Protein AF-A0A0T5PBB6-F1 (afdb_monomer_lite)

Radius of gyration: 17.03 Å; chains: 1; bounding box: 36×20×50 Å

Secondary structure (DSSP, 8-state):
-PPPHHHHHHHHHHHHHHHHHHHHHHHHHHHS-TT-HHHHHHHHHHHHHHHHHHHHHHHHHHHHHHHHHHHTT-

Sequence (74 aa):
MPKTISDIQTEAVYLAALIDGADLLADRATCGDSNDPEFQQARNSLPAIFADMRRRATELANDLETMDKKGGEA

Organism: NCBI:txid540747

Structure (mmCIF, N/CA/C/O backbone):
data_AF-A0A0T5PBB6-F1
#
_entry.id   AF-A0A0T5PBB6-F1
#
loop_
_atom_site.group_PDB
_atom_site.id
_atom_site.type_symbol
_atom_site.label_atom_id
_atom_site.label_alt_id
_atom_site.label_comp_id
_atom_site.label_asym_id
_atom_site.label_entity_id
_atom_site.label_seq_id
_atom_site.pdbx_PDB_ins_code
_atom_site.Cartn_x
_atom_site.Cartn_y
_atom_site.Cartn_z
_atom_site.occupancy
_atom_site.B_iso_or_equiv
_atom_site.auth_seq_id
_atom_site.auth_comp_id
_atom_site.auth_asym_id
_atom_site.auth_atom_id
_atom_site.pdbx_PDB_model_num
ATOM 1 N N . MET A 1 1 ? -7.547 13.012 18.456 1.00 59.19 1 MET A N 1
ATOM 2 C CA . MET A 1 1 ? -8.819 12.262 18.557 1.00 59.19 1 MET A CA 1
ATOM 3 C C . MET A 1 1 ? -8.559 10.827 18.123 1.00 59.19 1 MET A C 1
ATOM 5 O O . MET A 1 1 ? -7.661 10.651 17.306 1.00 59.19 1 MET A O 1
ATOM 9 N N . PRO A 1 2 ? -9.264 9.818 18.663 1.00 76.94 2 PRO A N 1
ATOM 10 C CA . PRO A 1 2 ? -9.235 8.465 18.104 1.00 76.94 2 PRO A CA 1
ATOM 11 C C . PRO A 1 2 ? -9.711 8.495 16.645 1.00 76.94 2 PRO A C 1
ATOM 13 O O . PRO A 1 2 ? -10.619 9.269 16.340 1.00 76.94 2 PRO A O 1
ATOM 16 N N . LYS A 1 3 ? -9.119 7.674 15.769 1.00 83.50 3 LYS A N 1
ATOM 17 C CA . LYS A 1 3 ? -9.643 7.474 14.412 1.00 83.50 3 LYS A CA 1
ATOM 18 C C . LYS A 1 3 ? -11.053 6.882 14.479 1.00 83.50 3 LYS A C 1
ATOM 20 O O . LYS A 1 3 ? -11.369 6.097 15.375 1.00 83.50 3 LYS A O 1
ATOM 25 N N . THR A 1 4 ? -11.902 7.285 13.546 1.00 88.38 4 THR A N 1
ATOM 26 C CA . THR A 1 4 ? -13.254 6.756 13.359 1.00 88.38 4 THR A CA 1
ATOM 27 C C . THR A 1 4 ? -13.239 5.562 12.405 1.00 88.38 4 THR A C 1
ATOM 29 O O . THR A 1 4 ? -12.287 5.366 11.653 1.00 88.38 4 THR A O 1
ATOM 32 N N . ILE A 1 5 ? -14.330 4.789 12.365 1.00 88.75 5 ILE A N 1
ATOM 33 C CA . ILE A 1 5 ? -14.501 3.701 11.381 1.00 88.75 5 ILE A CA 1
ATOM 34 C C . ILE A 1 5 ? -14.355 4.226 9.941 1.00 88.75 5 ILE A C 1
ATOM 36 O O . ILE A 1 5 ? -13.764 3.555 9.098 1.00 88.75 5 ILE A O 1
ATOM 40 N N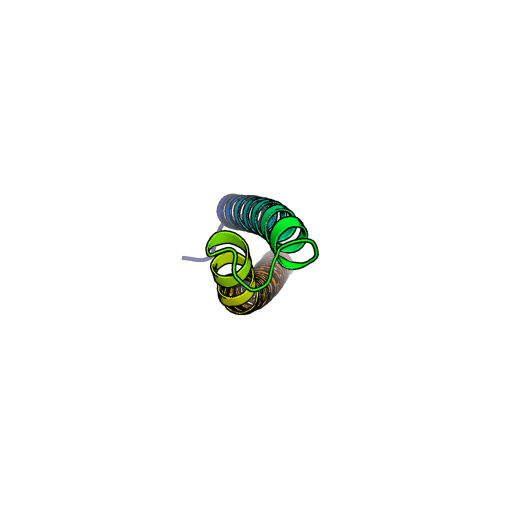 . SER A 1 6 ? -14.850 5.436 9.662 1.00 91.19 6 SER A N 1
ATOM 41 C CA . SER A 1 6 ? -14.745 6.052 8.334 1.00 91.19 6 SER A CA 1
ATOM 42 C C . SER A 1 6 ? -13.293 6.347 7.939 1.00 91.19 6 SER A C 1
ATOM 44 O O . SER A 1 6 ? -12.946 6.240 6.762 1.00 91.19 6 SER A O 1
ATOM 46 N N . ASP A 1 7 ? -12.437 6.695 8.905 1.00 90.25 7 ASP A N 1
ATOM 47 C CA . ASP A 1 7 ? -11.010 6.930 8.654 1.00 90.25 7 ASP A CA 1
ATOM 48 C C . ASP A 1 7 ? -10.315 5.617 8.260 1.00 90.25 7 ASP A C 1
ATOM 50 O O . ASP A 1 7 ? -9.606 5.563 7.257 1.00 90.25 7 ASP A O 1
ATOM 54 N N . ILE A 1 8 ? -10.613 4.527 8.976 1.00 91.44 8 ILE A N 1
ATOM 55 C CA . ILE A 1 8 ? -10.101 3.175 8.691 1.00 91.44 8 ILE A CA 1
ATOM 56 C C . ILE A 1 8 ? -10.544 2.683 7.310 1.00 91.44 8 ILE A C 1
ATOM 58 O O . ILE A 1 8 ? -9.742 2.142 6.551 1.00 91.44 8 ILE A O 1
ATOM 62 N N . GLN A 1 9 ? -11.812 2.895 6.949 1.00 90.81 9 GLN A N 1
ATOM 63 C CA . GLN A 1 9 ? -12.322 2.541 5.621 1.00 90.81 9 GLN A CA 1
ATOM 64 C C . GLN A 1 9 ? -11.606 3.319 4.513 1.00 90.81 9 GLN A C 1
ATOM 66 O O . GLN A 1 9 ? -11.247 2.742 3.488 1.00 90.81 9 GLN A O 1
ATOM 71 N N . THR A 1 10 ? -11.354 4.611 4.732 1.00 93.44 10 THR A N 1
ATOM 72 C CA . THR A 1 10 ? -10.621 5.454 3.777 1.00 93.44 10 THR A CA 1
ATOM 73 C C . THR A 1 10 ? -9.188 4.957 3.589 1.00 93.44 10 THR A C 1
ATOM 75 O O . THR A 1 10 ? -8.708 4.862 2.460 1.00 93.44 10 THR A O 1
ATOM 78 N N . GLU A 1 11 ? -8.512 4.580 4.676 1.00 91.31 11 GLU A N 1
ATOM 79 C CA . GLU A 1 11 ? -7.158 4.020 4.622 1.00 91.31 11 GLU A CA 1
ATOM 80 C C . GLU A 1 11 ? -7.110 2.661 3.921 1.00 91.31 11 GLU A C 1
ATOM 82 O O . GLU A 1 11 ? -6.204 2.424 3.121 1.00 91.31 11 GLU A O 1
ATOM 87 N N . ALA A 1 12 ? -8.101 1.797 4.151 1.00 92.00 12 ALA A N 1
ATOM 88 C CA . ALA A 1 12 ? -8.213 0.515 3.461 1.00 92.00 12 ALA A CA 1
ATOM 89 C C . ALA A 1 12 ? -8.424 0.692 1.947 1.00 92.00 12 ALA A C 1
ATOM 91 O O . ALA A 1 12 ? -7.757 0.027 1.154 1.00 92.00 12 ALA A O 1
ATOM 92 N N . VAL A 1 13 ? -9.295 1.621 1.535 1.00 93.94 13 VAL A N 1
ATOM 93 C CA . VAL A 1 13 ? -9.512 1.956 0.115 1.00 93.94 13 VAL A CA 1
ATOM 94 C C . VAL A 1 13 ? -8.239 2.516 -0.516 1.00 93.94 13 VAL A C 1
ATOM 96 O O . VAL A 1 13 ? -7.874 2.122 -1.622 1.00 93.94 13 VAL A O 1
ATOM 99 N N . TYR A 1 14 ? -7.533 3.403 0.188 1.00 93.06 14 TYR A N 1
ATOM 100 C CA . TYR A 1 14 ? -6.259 3.935 -0.287 1.00 93.06 14 TYR A CA 1
ATOM 101 C C . TYR A 1 14 ? -5.212 2.829 -0.468 1.00 93.06 14 TYR A C 1
ATOM 103 O O . TYR A 1 14 ? -4.518 2.798 -1.483 1.00 93.06 14 TYR A O 1
ATOM 111 N N . LEU A 1 15 ? -5.106 1.908 0.495 1.00 94.00 15 LEU A N 1
ATOM 112 C CA . LEU A 1 15 ? -4.171 0.789 0.421 1.00 94.00 15 LEU A CA 1
ATOM 113 C C . LEU A 1 15 ? -4.498 -0.137 -0.758 1.00 94.00 15 LEU A C 1
ATOM 115 O O . LEU A 1 15 ? -3.580 -0.540 -1.465 1.00 94.00 15 LEU A O 1
ATOM 119 N N . ALA A 1 16 ? -5.779 -0.418 -1.009 1.00 92.56 16 ALA A N 1
ATOM 120 C CA . ALA A 1 16 ? -6.212 -1.195 -2.169 1.00 92.56 16 ALA A CA 1
ATOM 121 C C . ALA A 1 16 ? -5.807 -0.521 -3.493 1.00 92.56 16 ALA A C 1
ATOM 123 O O . ALA A 1 16 ? -5.166 -1.150 -4.327 1.00 92.56 16 ALA A O 1
ATOM 124 N N . ALA A 1 17 ? -6.070 0.781 -3.642 1.00 92.00 17 ALA A N 1
ATOM 125 C CA . ALA A 1 17 ? -5.676 1.526 -4.839 1.00 92.00 17 ALA A CA 1
ATOM 126 C C . ALA A 1 17 ? -4.149 1.558 -5.048 1.00 92.00 17 ALA A C 1
ATOM 128 O O . ALA A 1 17 ? -3.666 1.546 -6.181 1.00 92.00 17 ALA A O 1
ATOM 129 N N . LEU A 1 18 ? -3.376 1.599 -3.957 1.00 92.38 18 LEU A N 1
ATOM 130 C CA . LEU A 1 18 ? -1.917 1.551 -4.021 1.00 92.38 18 LEU A CA 1
ATOM 131 C C . LEU A 1 18 ? -1.408 0.173 -4.473 1.00 92.38 18 LEU A C 1
ATOM 133 O O . LEU A 1 18 ? -0.444 0.115 -5.235 1.00 92.38 18 LEU A O 1
ATOM 137 N N . ILE A 1 19 ? -2.067 -0.908 -4.046 1.00 92.56 19 ILE A N 1
ATOM 138 C CA . ILE A 1 19 ? -1.778 -2.275 -4.502 1.00 92.56 19 ILE A CA 1
ATOM 139 C C . ILE A 1 19 ? -2.068 -2.404 -6.000 1.00 92.56 19 ILE A C 1
ATOM 141 O O . ILE A 1 19 ? -1.185 -2.836 -6.734 1.00 92.56 19 ILE A O 1
ATOM 145 N N . ASP A 1 20 ? -3.232 -1.946 -6.469 1.00 91.25 20 ASP A N 1
ATOM 146 C CA . ASP A 1 20 ? -3.590 -1.997 -7.895 1.00 91.25 20 ASP A CA 1
ATOM 147 C C . ASP A 1 20 ? -2.559 -1.251 -8.763 1.00 91.25 20 ASP A C 1
ATOM 149 O O . ASP A 1 20 ? -2.127 -1.731 -9.812 1.00 91.25 20 ASP A O 1
ATOM 153 N N . GLY A 1 21 ? -2.106 -0.077 -8.306 1.00 89.75 21 GLY A N 1
ATOM 154 C CA . GLY A 1 21 ? -1.048 0.675 -8.980 1.00 89.75 21 GLY A CA 1
ATOM 155 C C . GLY A 1 21 ? 0.309 -0.037 -8.961 1.00 89.75 21 GLY A C 1
ATOM 156 O O . GLY A 1 21 ? 1.052 0.025 -9.943 1.00 89.75 21 GLY A O 1
ATOM 157 N N . ALA A 1 22 ? 0.640 -0.721 -7.863 1.00 90.94 22 ALA A N 1
ATOM 158 C CA . ALA A 1 22 ? 1.865 -1.503 -7.748 1.00 90.94 22 ALA A CA 1
ATOM 159 C C . ALA A 1 22 ? 1.852 -2.728 -8.674 1.00 90.94 22 ALA A C 1
ATOM 161 O O . ALA A 1 22 ? 2.876 -2.999 -9.295 1.00 90.94 22 ALA A O 1
ATOM 162 N N . ASP A 1 23 ? 0.717 -3.414 -8.826 1.00 90.12 23 ASP A N 1
ATOM 163 C CA . ASP A 1 23 ? 0.568 -4.544 -9.753 1.00 90.12 23 ASP A CA 1
ATOM 164 C C . ASP A 1 23 ? 0.797 -4.106 -11.207 1.00 90.12 23 ASP A C 1
ATOM 166 O O . ASP A 1 23 ? 1.603 -4.706 -11.920 1.00 90.12 23 ASP A O 1
ATOM 170 N N . LEU A 1 24 ? 0.207 -2.979 -11.624 1.00 86.94 24 LEU A N 1
ATOM 171 C CA . LEU A 1 24 ? 0.443 -2.417 -12.961 1.00 86.94 24 LEU A CA 1
ATOM 172 C C . LEU A 1 24 ? 1.926 -2.088 -13.209 1.00 86.94 24 LEU A C 1
ATOM 174 O O . LEU A 1 24 ? 2.441 -2.274 -14.315 1.00 86.94 24 LEU A O 1
ATOM 178 N N . LEU A 1 25 ? 2.628 -1.589 -12.187 1.00 87.50 25 LEU A N 1
ATOM 179 C CA . LEU A 1 25 ? 4.065 -1.322 -12.268 1.00 87.50 25 LEU A CA 1
ATOM 180 C C . LEU A 1 25 ? 4.897 -2.611 -12.249 1.00 87.50 25 LEU A C 1
ATOM 182 O O . LEU A 1 25 ? 5.938 -2.663 -12.903 1.00 87.50 25 LEU A O 1
ATOM 186 N N . ALA A 1 26 ? 4.463 -3.646 -11.530 1.00 86.44 26 ALA A N 1
ATOM 187 C CA . ALA A 1 26 ? 5.133 -4.942 -11.476 1.00 86.44 26 ALA A CA 1
ATOM 188 C C . ALA A 1 26 ? 5.102 -5.653 -12.836 1.00 86.44 26 ALA A C 1
ATOM 190 O O . ALA A 1 26 ? 6.133 -6.173 -13.274 1.00 86.44 26 ALA A O 1
ATOM 191 N N . ASP A 1 27 ? 3.982 -5.583 -13.556 1.00 84.25 27 ASP A N 1
ATOM 192 C CA . ASP A 1 27 ? 3.878 -6.083 -14.932 1.00 84.25 27 ASP A CA 1
ATOM 193 C C . ASP A 1 27 ? 4.884 -5.383 -15.862 1.00 84.25 27 ASP A C 1
ATOM 195 O O . ASP A 1 27 ? 5.608 -6.021 -16.632 1.00 84.25 27 ASP A O 1
ATOM 199 N N . ARG A 1 28 ? 5.013 -4.055 -15.735 1.00 80.69 28 ARG A N 1
ATOM 200 C CA . ARG A 1 28 ? 6.005 -3.265 -16.487 1.00 80.69 28 ARG A CA 1
ATOM 201 C C . ARG A 1 28 ? 7.445 -3.608 -16.097 1.00 80.69 28 ARG A C 1
ATOM 203 O O . ARG A 1 28 ? 8.317 -3.634 -16.961 1.00 80.69 28 ARG A O 1
ATOM 210 N N . ALA A 1 29 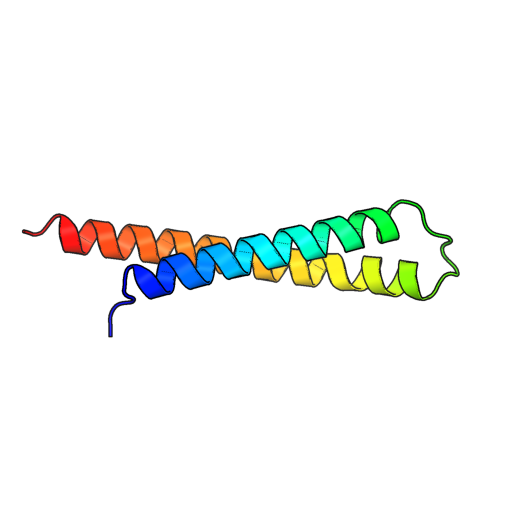? 7.703 -3.892 -14.821 1.00 81.31 29 ALA A N 1
ATOM 211 C CA . ALA A 1 29 ? 9.035 -4.181 -14.285 1.00 81.31 29 ALA A CA 1
ATOM 212 C C . ALA A 1 29 ? 9.501 -5.638 -14.475 1.00 81.31 29 ALA A C 1
ATOM 214 O O . ALA A 1 29 ? 10.653 -5.948 -14.166 1.00 81.31 29 ALA A O 1
ATOM 215 N N . THR A 1 30 ? 8.641 -6.539 -14.956 1.00 78.44 30 THR A N 1
ATOM 216 C CA . THR A 1 30 ? 8.978 -7.959 -15.176 1.00 78.44 30 THR A CA 1
ATOM 217 C C . THR A 1 30 ? 9.235 -8.300 -16.642 1.00 78.44 30 THR A C 1
ATOM 219 O O . THR A 1 30 ? 10.021 -9.206 -16.914 1.00 78.44 30 THR A O 1
ATOM 222 N N . CYS A 1 31 ? 8.632 -7.564 -17.581 1.00 71.44 31 CYS A N 1
ATOM 223 C CA . CYS A 1 31 ? 8.662 -7.898 -19.011 1.00 71.44 31 CYS A CA 1
ATOM 224 C C . CYS A 1 31 ? 9.349 -6.848 -19.911 1.00 71.44 31 CYS A C 1
ATOM 226 O O . CYS A 1 31 ? 9.302 -6.980 -21.133 1.00 71.44 31 CYS A O 1
ATOM 228 N N . GLY A 1 32 ? 9.955 -5.801 -19.342 1.00 69.69 32 GLY A N 1
ATOM 229 C CA . GLY A 1 32 ? 10.546 -4.693 -20.106 1.00 69.69 32 GLY A CA 1
ATOM 230 C C . GLY A 1 32 ? 12.016 -4.879 -20.505 1.00 69.69 32 GLY A C 1
ATOM 231 O O . GLY A 1 32 ? 12.755 -5.670 -19.915 1.00 69.69 32 GLY A O 1
ATOM 232 N N . ASP A 1 33 ? 12.453 -4.111 -21.507 1.00 80.06 33 ASP A N 1
ATOM 233 C CA . ASP A 1 33 ? 13.868 -3.970 -21.865 1.00 80.06 33 ASP A CA 1
ATOM 234 C C . ASP A 1 33 ? 14.602 -3.201 -20.755 1.00 80.06 33 ASP A C 1
ATOM 236 O O . ASP A 1 33 ? 14.154 -2.154 -20.296 1.00 80.06 33 ASP A O 1
ATOM 240 N N . SER A 1 34 ? 15.774 -3.683 -20.344 1.00 81.56 34 SER A N 1
ATOM 241 C CA . SER A 1 34 ? 16.645 -2.992 -19.388 1.00 81.56 34 SER A CA 1
ATOM 242 C C . SER A 1 34 ? 17.053 -1.569 -19.803 1.00 81.56 34 SER A C 1
ATOM 244 O O . SER A 1 34 ? 17.450 -0.790 -18.938 1.00 81.56 34 SER A O 1
ATOM 246 N N . ASN A 1 35 ? 16.960 -1.220 -21.087 1.00 85.69 35 ASN A N 1
ATOM 247 C CA . ASN A 1 35 ? 17.218 0.131 -21.588 1.00 85.69 35 ASN A CA 1
ATOM 248 C C . ASN A 1 35 ? 15.958 1.006 -21.664 1.00 85.69 35 ASN A C 1
ATOM 250 O O . ASN A 1 35 ? 16.079 2.199 -21.940 1.00 85.69 35 ASN A O 1
ATOM 254 N N . ASP A 1 36 ? 14.770 0.444 -21.423 1.00 86.19 36 ASP A N 1
ATOM 255 C CA . ASP A 1 36 ? 13.520 1.197 -21.386 1.00 86.19 36 ASP A CA 1
ATOM 256 C C . ASP A 1 36 ? 13.467 2.058 -20.104 1.00 86.19 36 ASP A C 1
ATOM 258 O O . ASP A 1 36 ? 13.525 1.524 -18.985 1.00 86.19 36 ASP A O 1
ATOM 262 N N . PRO A 1 37 ? 13.361 3.395 -20.226 1.00 87.50 37 PRO A N 1
ATOM 263 C CA . PRO A 1 37 ? 13.219 4.28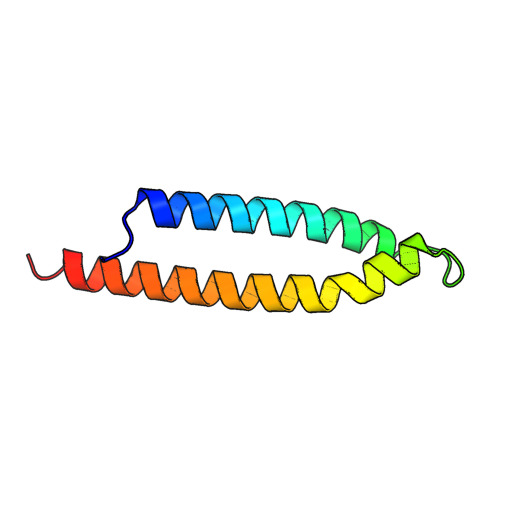0 -19.077 1.00 87.50 37 PRO A CA 1
ATOM 264 C C . PRO A 1 37 ? 12.021 3.933 -18.182 1.00 87.50 37 PRO A C 1
ATOM 266 O O . PRO A 1 37 ? 12.128 4.055 -16.960 1.00 87.50 37 PRO A O 1
ATOM 269 N N . GLU A 1 38 ? 10.905 3.467 -18.753 1.00 85.06 38 GLU A N 1
ATOM 270 C CA . GLU A 1 38 ? 9.705 3.109 -17.989 1.00 85.06 38 GLU A CA 1
ATOM 271 C C . GLU A 1 38 ? 9.930 1.843 -17.153 1.00 85.06 38 GLU A C 1
ATOM 273 O O . GLU A 1 38 ? 9.520 1.788 -15.990 1.00 85.06 38 GLU A O 1
ATOM 278 N N . PHE A 1 39 ? 10.659 0.859 -17.693 1.00 88.00 39 PHE A N 1
ATOM 279 C CA . PHE A 1 39 ? 11.074 -0.338 -16.956 1.00 88.00 39 PHE A CA 1
ATOM 280 C C . PHE A 1 39 ? 11.950 0.025 -15.751 1.00 88.00 39 PHE A C 1
ATOM 282 O O . PHE A 1 39 ? 11.696 -0.421 -14.629 1.00 88.00 39 PHE A O 1
ATOM 289 N N . GLN A 1 40 ? 12.966 0.868 -15.963 1.00 87.56 40 GLN A N 1
ATOM 290 C CA . GLN A 1 40 ? 13.869 1.302 -14.894 1.00 87.56 40 GLN A CA 1
ATOM 291 C C . GLN A 1 40 ? 13.129 2.105 -13.822 1.00 87.56 40 GLN A C 1
ATOM 293 O O . GLN A 1 40 ? 13.338 1.894 -12.625 1.00 87.56 40 GLN A O 1
ATOM 298 N N . GLN A 1 41 ? 12.227 2.998 -14.230 1.00 87.94 41 GLN A N 1
ATOM 299 C CA . GLN A 1 41 ? 11.422 3.786 -13.304 1.00 87.94 41 GLN A CA 1
ATOM 300 C C . GLN A 1 41 ? 10.495 2.903 -12.461 1.00 87.94 41 GLN A C 1
ATOM 302 O O . GLN A 1 41 ? 10.451 3.070 -11.239 1.00 87.94 41 GLN A O 1
ATOM 307 N N . ALA A 1 42 ? 9.792 1.949 -13.076 1.00 87.31 42 ALA A N 1
ATOM 308 C CA . ALA A 1 42 ? 8.920 1.020 -12.362 1.00 87.31 42 ALA A CA 1
ATOM 309 C C . ALA A 1 42 ? 9.722 0.173 -11.362 1.00 87.31 42 ALA A C 1
ATOM 311 O O . ALA A 1 42 ? 9.412 0.147 -10.169 1.00 87.31 42 ALA A O 1
ATOM 312 N N . ARG A 1 43 ? 10.829 -0.424 -11.816 1.00 87.19 43 ARG A N 1
ATOM 313 C CA . ARG A 1 43 ? 11.716 -1.246 -10.986 1.00 87.19 43 ARG A CA 1
ATOM 314 C C . ARG A 1 43 ? 12.313 -0.481 -9.800 1.00 87.19 43 ARG A C 1
ATOM 316 O O . ARG A 1 43 ? 12.429 -1.049 -8.717 1.00 87.19 43 ARG A O 1
ATOM 323 N N . ASN A 1 44 ? 12.661 0.793 -9.978 1.00 90.00 44 ASN A N 1
ATOM 324 C CA . ASN A 1 44 ? 13.195 1.634 -8.901 1.00 90.00 44 ASN A CA 1
ATOM 325 C C . ASN A 1 44 ? 12.116 2.095 -7.908 1.00 90.00 44 ASN A C 1
ATOM 327 O O . ASN A 1 44 ? 12.423 2.337 -6.742 1.00 90.00 44 ASN A O 1
ATOM 331 N N . SER A 1 45 ? 10.861 2.205 -8.351 1.00 89.69 45 SER A N 1
ATOM 332 C CA . SER A 1 45 ? 9.756 2.730 -7.537 1.00 89.69 45 SER A CA 1
ATOM 333 C C . SER A 1 45 ? 9.087 1.652 -6.678 1.00 89.69 45 SER A C 1
ATOM 335 O O . SER A 1 45 ? 8.707 1.920 -5.536 1.00 89.69 45 SER A O 1
ATOM 337 N N . LEU A 1 46 ? 8.983 0.420 -7.189 1.00 91.06 46 LEU A N 1
ATOM 338 C CA . LEU A 1 46 ? 8.310 -0.699 -6.515 1.00 91.06 46 LEU A CA 1
ATOM 339 C C . LEU A 1 46 ? 8.806 -0.971 -5.081 1.00 91.06 46 LEU A C 1
ATOM 341 O O . LEU A 1 46 ? 7.960 -1.114 -4.198 1.00 91.06 46 LEU A O 1
ATOM 345 N N . PRO A 1 47 ? 10.122 -0.989 -4.773 1.00 92.31 47 PRO A N 1
ATOM 346 C CA . PRO A 1 47 ? 10.588 -1.223 -3.405 1.00 92.31 47 PRO A CA 1
ATOM 347 C C . PRO A 1 47 ? 10.074 -0.189 -2.395 1.00 92.31 47 PRO A C 1
ATOM 349 O O . PRO A 1 47 ? 9.685 -0.553 -1.285 1.00 92.31 47 PRO A O 1
ATOM 352 N N . ALA A 1 48 ? 10.045 1.091 -2.778 1.00 91.31 48 ALA A N 1
ATOM 353 C CA . ALA A 1 48 ? 9.547 2.161 -1.918 1.00 91.31 48 ALA A CA 1
ATOM 354 C C . ALA A 1 48 ? 8.027 2.058 -1.719 1.00 91.31 48 ALA A C 1
ATOM 356 O O . ALA A 1 48 ? 7.542 2.222 -0.599 1.00 91.31 48 ALA A O 1
ATOM 357 N N . ILE A 1 49 ? 7.290 1.710 -2.780 1.00 91.62 49 ILE A N 1
ATOM 358 C CA . ILE A 1 49 ? 5.842 1.472 -2.722 1.00 91.62 49 ILE A CA 1
ATOM 359 C C . ILE A 1 49 ? 5.531 0.290 -1.790 1.00 91.62 49 ILE A C 1
ATOM 361 O O . ILE A 1 49 ? 4.701 0.422 -0.892 1.00 91.62 49 ILE A O 1
ATOM 365 N N . PHE A 1 50 ? 6.245 -0.836 -1.915 1.00 92.50 50 PHE A N 1
ATOM 366 C CA . PHE A 1 50 ? 6.080 -1.991 -1.023 1.00 92.50 50 PHE A CA 1
ATOM 367 C C . PHE A 1 50 ? 6.391 -1.659 0.442 1.00 92.50 50 PHE A C 1
ATOM 369 O O . PHE A 1 50 ? 5.688 -2.128 1.342 1.00 92.50 50 PHE A O 1
ATOM 376 N N . ALA A 1 51 ? 7.419 -0.845 0.699 1.00 92.81 51 ALA A N 1
ATOM 377 C CA . ALA A 1 51 ? 7.749 -0.401 2.049 1.00 92.81 51 ALA A CA 1
ATOM 378 C C . ALA A 1 51 ? 6.629 0.458 2.660 1.00 92.81 51 ALA A C 1
ATOM 380 O O . ALA A 1 51 ? 6.240 0.223 3.807 1.00 92.81 51 ALA A O 1
ATOM 381 N N . ASP A 1 52 ? 6.072 1.405 1.896 1.00 92.44 52 ASP A N 1
ATOM 382 C CA . ASP A 1 52 ? 4.972 2.249 2.372 1.00 92.44 52 ASP A CA 1
ATOM 383 C C . ASP A 1 52 ? 3.680 1.446 2.584 1.00 92.44 52 ASP A C 1
ATOM 385 O O . ASP A 1 52 ? 3.027 1.599 3.617 1.00 92.44 52 ASP A O 1
ATOM 389 N N . MET A 1 53 ? 3.354 0.515 1.679 1.00 93.50 53 MET A N 1
ATOM 390 C CA . MET A 1 53 ? 2.214 -0.396 1.849 1.00 93.50 53 MET A CA 1
ATOM 391 C C . MET A 1 53 ? 2.329 -1.220 3.130 1.00 93.50 53 MET A C 1
ATOM 393 O O . MET A 1 53 ? 1.371 -1.305 3.898 1.00 93.50 53 MET A O 1
ATOM 397 N N . ARG A 1 54 ? 3.510 -1.785 3.411 1.00 94.25 54 ARG A N 1
ATOM 398 C CA . ARG A 1 54 ? 3.741 -2.550 4.645 1.00 94.25 54 ARG A CA 1
ATOM 399 C C . ARG A 1 54 ? 3.574 -1.682 5.892 1.00 94.25 54 ARG A C 1
ATOM 401 O O . ARG A 1 54 ? 2.954 -2.125 6.862 1.00 94.25 54 ARG A O 1
ATOM 408 N N . ARG A 1 55 ? 4.112 -0.458 5.875 1.00 95.00 55 ARG A N 1
ATOM 409 C CA . ARG A 1 55 ? 3.973 0.499 6.982 1.00 95.00 55 ARG A CA 1
ATOM 410 C C . ARG A 1 55 ? 2.498 0.807 7.250 1.00 95.00 55 ARG A C 1
ATOM 412 O O . ARG A 1 55 ? 2.045 0.648 8.378 1.00 95.00 55 ARG A O 1
ATOM 419 N N . ARG A 1 56 ? 1.740 1.155 6.207 1.00 93.06 56 ARG A N 1
ATOM 420 C CA . ARG A 1 56 ? 0.308 1.482 6.302 1.00 93.06 56 ARG A CA 1
ATOM 421 C C . ARG A 1 56 ? -0.546 0.302 6.747 1.00 93.06 56 ARG A C 1
ATOM 423 O O . ARG A 1 56 ? -1.413 0.477 7.590 1.00 93.06 56 ARG A O 1
ATOM 430 N N . ALA A 1 57 ? -0.284 -0.900 6.234 1.00 94.31 57 ALA A N 1
ATOM 431 C CA . ALA A 1 57 ? -0.993 -2.104 6.668 1.00 94.31 57 ALA A CA 1
ATOM 432 C C . ALA A 1 57 ? -0.773 -2.388 8.165 1.00 94.31 57 ALA A C 1
ATOM 434 O O . ALA A 1 57 ? -1.703 -2.772 8.870 1.00 94.31 57 ALA A O 1
ATOM 435 N N . THR A 1 58 ? 0.447 -2.154 8.660 1.00 94.69 58 THR A N 1
ATOM 436 C CA . THR A 1 58 ? 0.774 -2.294 10.088 1.00 94.69 58 THR A CA 1
ATOM 437 C C . THR A 1 58 ? 0.050 -1.244 10.933 1.00 94.69 58 THR A C 1
ATOM 439 O O . THR A 1 58 ? -0.500 -1.568 11.981 1.00 94.69 58 THR A O 1
ATOM 442 N N . GLU A 1 59 ? 0.021 0.010 10.477 1.00 92.50 59 GLU A N 1
ATOM 443 C CA . GLU A 1 59 ? -0.715 1.093 11.145 1.00 92.50 59 GLU A CA 1
ATOM 444 C C . GLU A 1 59 ? -2.217 0.794 11.215 1.00 92.50 59 GLU A C 1
ATOM 446 O O . GLU A 1 59 ? -2.796 0.867 12.296 1.00 92.50 59 GLU A O 1
ATOM 451 N N . LEU A 1 60 ? -2.811 0.341 10.109 1.00 93.19 60 LEU A N 1
ATOM 452 C CA . LEU A 1 60 ? -4.220 -0.042 10.042 1.00 93.19 60 LEU A CA 1
ATOM 453 C C . LEU A 1 60 ? -4.556 -1.178 11.021 1.00 93.19 60 LEU A C 1
ATOM 455 O O . LEU A 1 60 ? -5.572 -1.121 11.712 1.00 93.19 60 LEU A O 1
ATOM 459 N N . ALA A 1 61 ? -3.694 -2.197 11.115 1.00 92.06 61 ALA A N 1
ATOM 460 C CA . ALA A 1 61 ? -3.860 -3.288 12.074 1.00 92.06 61 ALA A CA 1
ATOM 461 C C . ALA A 1 61 ? -3.821 -2.785 13.530 1.00 92.06 61 ALA A C 1
ATOM 463 O O . ALA A 1 61 ? -4.681 -3.147 14.332 1.00 92.06 61 ALA A O 1
ATOM 464 N N . ASN A 1 62 ? -2.878 -1.896 13.856 1.00 91.44 62 ASN A N 1
ATOM 465 C CA . ASN A 1 62 ? -2.770 -1.299 15.190 1.00 91.44 62 ASN A CA 1
ATOM 466 C C . ASN A 1 62 ? -3.983 -0.426 15.542 1.00 91.44 62 ASN A C 1
ATOM 468 O O . ASN A 1 62 ? -4.442 -0.417 16.690 1.00 91.44 62 ASN A O 1
ATOM 472 N N . ASP A 1 63 ? -4.508 0.316 14.566 1.00 90.00 63 ASP A N 1
ATOM 473 C CA . ASP A 1 63 ? -5.689 1.148 14.763 1.00 90.00 63 ASP A CA 1
ATOM 474 C C . ASP A 1 63 ? -6.935 0.294 15.023 1.00 90.00 63 ASP A C 1
ATOM 476 O O . ASP A 1 63 ? -7.695 0.590 15.948 1.00 90.00 63 ASP A O 1
ATOM 480 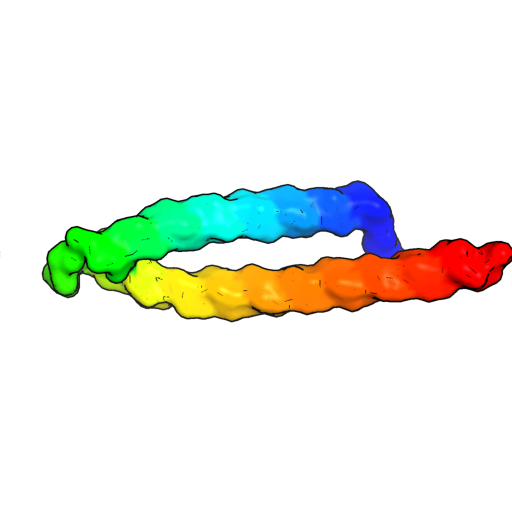N N . LEU A 1 64 ? -7.101 -0.809 14.283 1.00 89.19 64 LEU A N 1
ATOM 481 C CA . LEU A 1 64 ? -8.172 -1.782 14.508 1.00 89.19 64 LEU A CA 1
ATOM 482 C C . LEU A 1 64 ? -8.090 -2.412 15.904 1.00 89.19 64 LEU A C 1
ATOM 484 O O . LEU A 1 64 ? -9.092 -2.428 16.618 1.00 89.19 64 LEU A O 1
ATOM 488 N N . GLU A 1 65 ? -6.905 -2.853 16.340 1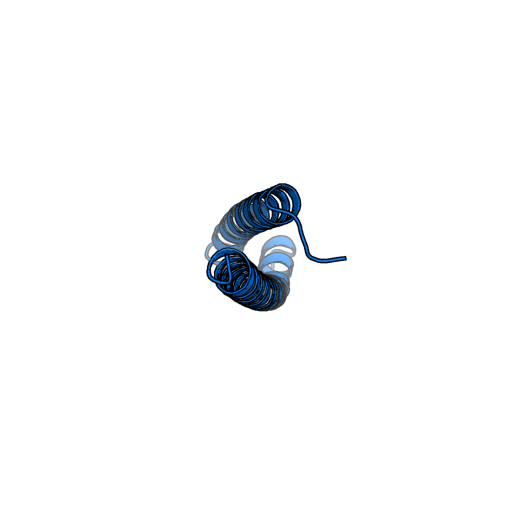.00 88.94 65 GLU A N 1
ATOM 489 C CA . GLU A 1 65 ? -6.713 -3.366 17.704 1.00 88.94 65 GLU A CA 1
ATOM 490 C C . GLU A 1 65 ? -7.061 -2.324 18.775 1.00 88.94 65 GLU A C 1
ATOM 492 O O . GLU A 1 65 ? -7.621 -2.648 19.823 1.00 88.94 65 GLU A O 1
ATOM 497 N N . THR A 1 66 ? -6.704 -1.061 18.540 1.00 87.50 66 THR A N 1
ATOM 498 C CA . THR A 1 66 ? -6.981 0.028 19.483 1.00 87.50 66 THR A CA 1
ATOM 499 C C . THR A 1 66 ? -8.476 0.331 19.565 1.00 87.50 66 THR A C 1
ATOM 501 O O . THR A 1 66 ? -8.975 0.680 20.637 1.00 87.50 66 THR A O 1
ATOM 504 N N . MET A 1 67 ? -9.199 0.216 18.449 1.00 84.44 67 MET A N 1
ATOM 505 C CA . MET A 1 67 ? -10.651 0.384 18.412 1.00 84.44 67 MET A CA 1
ATOM 506 C C . MET A 1 67 ? -11.377 -0.769 19.107 1.00 84.44 67 MET A C 1
ATOM 508 O O . MET A 1 67 ? -12.302 -0.504 19.871 1.00 84.44 67 MET A O 1
ATOM 512 N N . ASP A 1 68 ? -10.928 -2.010 18.911 1.00 81.12 68 ASP A N 1
ATOM 513 C CA . ASP A 1 68 ? -11.483 -3.191 19.584 1.00 81.12 68 ASP A CA 1
ATOM 514 C C . ASP A 1 68 ? -11.327 -3.095 21.110 1.00 81.12 68 ASP A C 1
ATOM 516 O O . ASP A 1 68 ? -12.307 -3.176 21.851 1.00 81.12 68 ASP A O 1
ATOM 520 N N . LYS A 1 69 ? -10.120 -2.756 21.587 1.00 80.56 69 LYS A N 1
ATOM 521 C CA . LYS A 1 69 ? -9.839 -2.549 23.022 1.00 80.56 69 LYS A CA 1
ATOM 522 C C . LYS A 1 69 ? -10.722 -1.466 23.655 1.00 80.56 69 LYS A C 1
ATOM 524 O O . LYS A 1 69 ? -11.088 -1.589 24.813 1.00 80.56 69 LYS A O 1
ATOM 529 N N . LYS A 1 70 ? -11.095 -0.423 22.903 1.00 65.19 70 LYS A N 1
ATOM 530 C CA . LYS A 1 70 ? -12.003 0.641 23.375 1.00 65.19 70 LYS A CA 1
ATOM 531 C C . LYS A 1 70 ? -13.485 0.271 23.281 1.00 65.19 70 LYS A C 1
ATOM 533 O O . LYS A 1 70 ? -14.288 0.849 24.005 1.00 65.19 70 LYS A O 1
ATOM 538 N N . GLY A 1 71 ? -13.853 -0.638 22.380 1.00 59.78 71 GLY A N 1
ATOM 539 C CA . GLY A 1 71 ? -15.219 -1.146 22.233 1.00 59.78 71 GLY A CA 1
ATOM 540 C C . GLY A 1 71 ? -15.568 -2.259 23.226 1.00 59.78 71 GLY A C 1
ATOM 541 O O . GLY A 1 71 ? -16.738 -2.419 23.556 1.00 59.78 71 GLY A O 1
ATOM 542 N N . GLY A 1 72 ? -14.566 -2.997 23.717 1.00 53.09 72 GLY A N 1
ATOM 543 C CA . GLY A 1 72 ? -14.718 -4.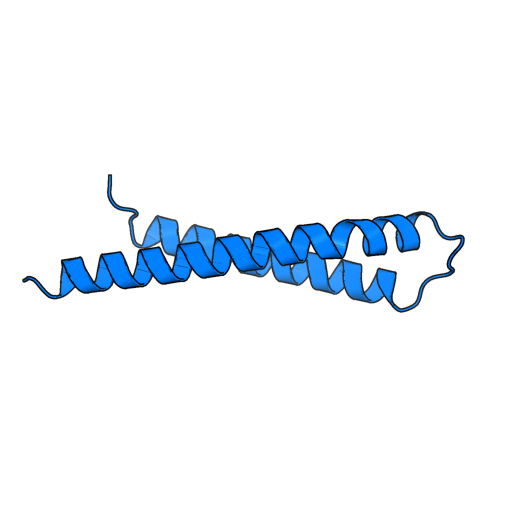086 24.690 1.00 53.09 72 GLY A CA 1
ATOM 544 C C . GLY A 1 72 ? -14.701 -3.675 26.170 1.00 53.09 72 GLY A C 1
ATOM 545 O O . GLY A 1 72 ? -14.900 -4.530 27.026 1.00 53.09 72 GLY A O 1
ATOM 546 N N . GLU A 1 73 ? -14.474 -2.396 26.486 1.00 49.81 73 GLU A N 1
ATOM 547 C CA . GLU A 1 73 ? -14.540 -1.847 27.857 1.00 49.81 73 GLU A CA 1
ATOM 548 C C . GLU A 1 73 ? -15.940 -1.300 28.232 1.00 49.81 73 GLU A C 1
ATOM 550 O O . GLU A 1 73 ? -16.069 -0.558 29.208 1.00 49.81 73 GLU A O 1
ATOM 555 N N . ALA A 1 74 ? -16.985 -1.648 27.469 1.00 43.28 74 ALA A N 1
ATOM 556 C CA . ALA A 1 74 ? -18.372 -1.220 27.696 1.00 43.28 74 ALA A CA 1
ATOM 557 C C . ALA A 1 74 ? -19.203 -2.237 28.496 1.00 43.28 74 ALA A C 1
ATOM 559 O O . ALA A 1 74 ? -19.129 -3.448 28.185 1.00 43.28 74 ALA A O 1
#

Foldseek 3Di:
DQDDPVNLVVLVVVLVVLVVVLVVLVVLCPPDDPPDPSNVVSVVCNVVSVVVSVVSVVVSVVSVVVVVVVVVVD

pLDDT: mean 85.83, std 10.65, range [43.28, 95.0]